Protein AF-A0A1W9Z0S4-F1 (afdb_monomer_lite)

Sequence (157 aa):
MLEETGHRANLGRRLLTVTYPTDSPFRGVKKVHYWAARSTGGEFTPGSEVDELIWLPVPDAMNKLDYAQDRKVLCRFAKHPADTQTVLVVRHGTAGSKAHFSGDDSKRPLDKRGRAQAEALVPQLLAFGATDVYAADRVRCHQTMEPLAAELNVTIH

Foldseek 3Di:
DCVQFQFDWAWDDWQDKDKAADPDPPPGIDIDTDTLIGTPDGGGDADPVHRDDDDDDLVVVLVVDPDPVVNSSSVSCVPDDSDDDDDDDDDFFAQDDPVPDPDDQLARAHDPRRLVQLLVCQVVCVSNVDQAAEADSGRRRCSSCVNNCVVNVHDYD

Radius of gyration: 20.51 Å; chains: 1; bounding box: 47×33×55 Å

pLDDT: mean 95.1, std 6.04, range [60.69, 98.75]

Organism: Mycobacterium angelicum (NCBI:txid470074)

Secondary structure (DSSP, 8-state):
-HHHHSEEEEEEEEEEEEEEE-SSTTS-EEEEEEEEEEEEEE-----SS--------HHHHHHH---HHHHHHHHHHHTS-S---------------GGG--S-GGGPPP-HHHHHHHHHHHHHHHTTT---B---SSHHHHHHHHHHHHHHT--B-

Structure (mmCIF, N/CA/C/O backbone):
data_AF-A0A1W9Z0S4-F1
#
_entry.id   AF-A0A1W9Z0S4-F1
#
loop_
_atom_site.group_PDB
_atom_site.id
_atom_site.type_symbol
_atom_site.label_atom_id
_atom_site.label_alt_id
_atom_site.label_comp_id
_atom_site.label_asym_id
_atom_site.label_entity_id
_atom_site.label_seq_id
_atom_site.pdbx_PDB_ins_code
_atom_site.Cartn_x
_atom_site.Cartn_y
_atom_site.Cartn_z
_atom_site.occupancy
_atom_site.B_iso_or_equiv
_atom_site.auth_seq_id
_atom_site.auth_comp_id
_atom_site.auth_asym_id
_atom_site.auth_atom_id
_atom_site.pdbx_PDB_model_num
ATOM 1 N N . MET A 1 1 ? -1.679 -1.866 12.089 1.00 90.19 1 MET A N 1
ATOM 2 C CA . MET A 1 1 ? -2.543 -2.905 11.463 1.00 90.19 1 MET A CA 1
ATOM 3 C C . MET A 1 1 ? -2.141 -4.298 11.917 1.00 90.19 1 MET A C 1
ATOM 5 O O . MET A 1 1 ? -2.692 -4.710 12.921 1.00 90.19 1 MET A O 1
ATOM 9 N N . LEU A 1 2 ? -1.210 -5.013 11.266 1.00 93.06 2 LEU A N 1
ATOM 10 C CA . LEU A 1 2 ? -0.923 -6.412 11.636 1.00 93.06 2 LEU A CA 1
ATOM 11 C C . LEU A 1 2 ? -0.477 -6.567 13.097 1.00 93.06 2 LEU A C 1
ATOM 13 O O . LEU A 1 2 ? -0.986 -7.436 13.786 1.00 93.06 2 LEU A O 1
ATOM 17 N N . GLU A 1 3 ? 0.421 -5.701 13.561 1.00 94.19 3 GLU A N 1
ATOM 18 C CA . GLU A 1 3 ? 0.960 -5.729 14.927 1.00 94.19 3 GLU A CA 1
ATOM 19 C C . GLU A 1 3 ? -0.117 -5.520 16.004 1.00 94.19 3 GLU A C 1
ATOM 21 O O . GLU A 1 3 ? -0.224 -6.316 16.925 1.00 94.19 3 GLU A O 1
ATOM 26 N N . GLU A 1 4 ? -0.962 -4.499 15.849 1.00 93.50 4 GLU A N 1
ATOM 27 C CA . GLU A 1 4 ? -1.975 -4.123 16.851 1.00 93.50 4 GLU A CA 1
ATOM 28 C C . GLU A 1 4 ? -3.284 -4.917 16.749 1.00 93.50 4 GLU A C 1
ATOM 30 O O . GLU A 1 4 ? -4.012 -5.037 17.724 1.00 93.50 4 GLU A O 1
ATOM 35 N N . THR A 1 5 ? -3.638 -5.407 15.556 1.00 95.75 5 THR A N 1
ATOM 36 C CA . THR A 1 5 ? -4.953 -6.033 15.307 1.00 95.75 5 THR A CA 1
ATOM 37 C C . THR A 1 5 ? -4.860 -7.522 15.004 1.00 95.75 5 THR A C 1
ATOM 39 O O . THR A 1 5 ? -5.884 -8.193 14.968 1.00 95.75 5 THR A O 1
ATOM 42 N N . GLY A 1 6 ? -3.667 -8.037 14.695 1.00 96.19 6 GLY A N 1
ATOM 43 C CA . GLY A 1 6 ? -3.475 -9.394 14.178 1.00 96.19 6 GLY A CA 1
ATOM 44 C C . GLY A 1 6 ? -3.996 -9.620 12.752 1.00 96.19 6 GLY A C 1
ATOM 45 O O . GLY A 1 6 ? -3.795 -10.692 12.180 1.00 96.19 6 GLY A O 1
ATOM 46 N N . HIS A 1 7 ? -4.621 -8.613 12.129 1.00 97.31 7 HIS A N 1
ATOM 47 C CA . HIS A 1 7 ? -5.174 -8.712 10.782 1.00 97.31 7 HIS A CA 1
ATOM 48 C C . HIS A 1 7 ? -4.197 -8.238 9.702 1.00 97.31 7 HIS A C 1
ATOM 50 O O . HIS A 1 7 ? -3.623 -7.144 9.763 1.00 97.31 7 HIS A O 1
ATOM 56 N N . ARG A 1 8 ? -4.084 -9.040 8.639 1.00 96.94 8 ARG A N 1
ATOM 57 C CA . ARG A 1 8 ? -3.552 -8.591 7.347 1.00 96.94 8 ARG A CA 1
ATOM 58 C C . ARG A 1 8 ? -4.614 -7.750 6.650 1.00 96.94 8 ARG A C 1
ATOM 60 O O . ARG A 1 8 ? -5.810 -7.974 6.837 1.00 96.94 8 ARG A O 1
ATOM 67 N N . ALA A 1 9 ? -4.184 -6.777 5.856 1.00 97.00 9 ALA A N 1
ATOM 68 C CA . ALA A 1 9 ? -5.116 -5.921 5.147 1.00 97.00 9 ALA A CA 1
ATOM 69 C C . ALA A 1 9 ? -4.543 -5.391 3.836 1.00 97.00 9 ALA A C 1
ATOM 71 O O . ALA A 1 9 ? -3.355 -5.085 3.758 1.00 97.00 9 ALA A O 1
ATOM 72 N N . ASN A 1 10 ? -5.433 -5.193 2.864 1.00 97.31 10 ASN A N 1
ATOM 73 C CA . ASN A 1 10 ? -5.144 -4.438 1.651 1.00 97.31 10 ASN A CA 1
ATOM 74 C C . ASN A 1 10 ? -5.598 -2.992 1.845 1.00 97.31 10 ASN A C 1
ATOM 76 O O . ASN A 1 10 ? -6.749 -2.723 2.210 1.00 97.31 10 ASN A O 1
ATOM 80 N N . LEU A 1 11 ? -4.691 -2.052 1.604 1.00 97.88 11 LEU A N 1
ATOM 81 C CA . LEU A 1 11 ? -4.986 -0.629 1.616 1.00 97.88 11 LEU A CA 1
ATOM 82 C C . LEU A 1 11 ? -5.815 -0.249 0.387 1.00 97.88 11 LEU A C 1
ATOM 84 O O . LEU A 1 11 ? -5.592 -0.728 -0.720 1.00 97.88 11 LEU A O 1
ATOM 88 N N . GLY A 1 12 ? -6.753 0.667 0.592 1.00 96.94 12 GLY A N 1
ATOM 89 C CA . GLY A 1 12 ? -7.537 1.293 -0.462 1.00 96.94 12 GLY A CA 1
ATOM 90 C C . GLY A 1 12 ? -7.320 2.801 -0.474 1.00 96.94 12 GLY A C 1
ATOM 91 O O . GLY A 1 12 ? -6.204 3.317 -0.554 1.00 96.94 12 GLY A O 1
ATOM 92 N N . ARG A 1 13 ? -8.419 3.548 -0.382 1.00 97.38 13 ARG A N 1
ATOM 93 C CA . ARG A 1 13 ? -8.410 5.013 -0.455 1.00 97.38 13 ARG A CA 1
ATOM 94 C C . ARG A 1 13 ? -7.628 5.649 0.697 1.00 97.38 13 ARG A C 1
ATOM 96 O O . ARG A 1 13 ? -7.869 5.354 1.868 1.00 97.38 13 ARG A O 1
ATOM 103 N N . ARG A 1 14 ? -6.789 6.639 0.378 1.00 97.12 14 ARG A N 1
ATOM 104 C CA . ARG A 1 14 ? -6.241 7.562 1.384 1.00 97.12 14 ARG A CA 1
ATOM 105 C C . ARG A 1 14 ? -7.365 8.429 1.959 1.00 97.12 14 ARG A C 1
ATOM 107 O O . ARG A 1 14 ? -8.136 9.022 1.203 1.00 97.12 14 ARG A O 1
ATOM 114 N N . LEU A 1 15 ? -7.438 8.537 3.283 1.00 96.88 15 LEU A N 1
ATOM 115 C CA . LEU A 1 15 ? -8.487 9.277 3.984 1.00 96.88 15 LEU A CA 1
ATOM 116 C C . LEU A 1 15 ? -8.068 10.724 4.238 1.00 96.88 15 LEU A C 1
ATOM 118 O O . LEU A 1 15 ? -8.557 11.641 3.571 1.00 96.88 15 LEU A O 1
ATOM 122 N N . LEU A 1 16 ? -7.160 10.934 5.190 1.00 96.19 16 LEU A N 1
ATOM 123 C CA . LEU A 1 16 ? -6.635 12.249 5.542 1.00 96.19 16 LEU A CA 1
ATOM 124 C C . LEU A 1 16 ? -5.280 12.138 6.247 1.00 96.19 16 LEU A C 1
ATOM 126 O O . LEU A 1 16 ? -4.821 11.049 6.588 1.00 96.19 16 LEU A O 1
ATOM 130 N N . THR A 1 17 ? -4.631 13.288 6.420 1.00 96.94 17 THR A N 1
ATOM 131 C CA . THR A 1 17 ? -3.424 13.415 7.239 1.00 96.94 17 THR A CA 1
ATOM 132 C C . THR A 1 17 ? -3.776 14.168 8.508 1.00 96.94 17 THR A C 1
ATOM 134 O O . THR A 1 17 ? -4.410 15.220 8.438 1.00 96.94 17 THR A O 1
ATOM 137 N N . VAL A 1 18 ? -3.354 13.629 9.639 1.00 94.12 18 VAL A N 1
ATOM 138 C CA . VAL A 1 18 ? -3.497 14.212 10.963 1.00 94.12 18 VAL A CA 1
ATOM 139 C C . VAL A 1 18 ? -2.127 14.674 11.451 1.00 94.12 18 VAL A C 1
ATOM 141 O O . VAL A 1 18 ? -1.136 13.981 11.239 1.00 94.12 18 VAL A O 1
ATOM 144 N N . THR A 1 19 ? -2.067 15.826 12.112 1.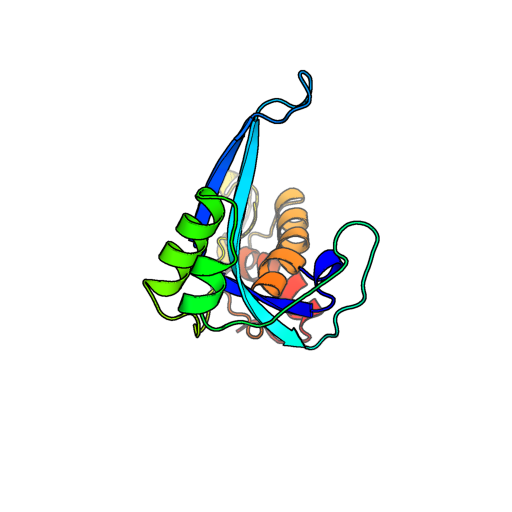00 92.00 19 THR A N 1
ATOM 145 C CA . THR A 1 19 ? -0.821 16.394 12.628 1.00 92.00 19 THR A CA 1
ATOM 146 C C . THR A 1 19 ? -1.053 16.934 14.039 1.00 92.00 19 THR A C 1
ATOM 148 O O . THR A 1 19 ? -1.986 17.714 14.232 1.00 92.00 19 THR A O 1
ATOM 151 N N . TYR A 1 20 ? -0.230 16.540 15.013 1.00 87.31 20 TYR A N 1
ATOM 152 C CA . TYR A 1 20 ? -0.339 16.991 16.408 1.00 87.31 20 TYR A CA 1
ATOM 153 C C . TYR A 1 20 ? 1.028 17.017 17.115 1.00 87.31 20 TYR A C 1
ATOM 155 O O . TYR A 1 20 ? 1.924 16.260 16.735 1.00 87.31 20 TYR A O 1
ATOM 163 N N . PRO A 1 21 ? 1.232 17.905 18.106 1.00 85.81 21 PRO A N 1
ATOM 164 C CA . PRO A 1 21 ? 2.465 17.935 18.891 1.00 85.81 21 PRO A CA 1
ATOM 165 C C . PRO A 1 21 ? 2.616 16.651 19.713 1.00 85.81 21 PRO A C 1
ATOM 167 O O . PRO A 1 21 ? 1.627 16.095 20.180 1.00 85.81 21 PRO A O 1
ATOM 170 N N . THR A 1 22 ? 3.847 16.175 19.884 1.00 83.56 22 THR A N 1
ATOM 171 C CA . THR A 1 22 ? 4.127 15.055 20.792 1.00 83.56 22 THR A CA 1
ATOM 172 C C . THR A 1 22 ? 4.442 15.556 22.194 1.00 83.56 22 THR A C 1
ATOM 174 O O . THR A 1 22 ? 5.105 16.580 22.332 1.00 83.56 22 THR A O 1
ATOM 177 N N . ASP A 1 23 ? 4.096 14.773 23.215 1.00 75.12 23 ASP A N 1
ATOM 178 C CA . ASP A 1 23 ? 4.370 15.103 24.625 1.00 75.12 23 ASP A CA 1
ATOM 179 C C . ASP A 1 23 ? 5.868 15.125 24.977 1.00 75.12 23 ASP A C 1
ATOM 181 O O . ASP A 1 23 ? 6.268 15.607 26.034 1.00 75.12 23 ASP A O 1
ATOM 185 N N . SER A 1 24 ? 6.727 14.625 24.084 1.00 72.38 24 SER A N 1
ATOM 186 C CA . SER A 1 24 ? 8.174 14.732 24.236 1.00 72.38 24 SER A CA 1
ATOM 187 C C . SER A 1 24 ? 8.684 16.042 23.616 1.00 72.38 24 SER A C 1
ATOM 189 O O . SER A 1 24 ? 8.576 16.214 22.396 1.00 72.38 24 SER A O 1
ATOM 191 N N . PRO A 1 25 ? 9.331 16.928 24.400 1.00 60.69 25 PRO A N 1
ATOM 192 C CA . PRO A 1 25 ? 9.862 18.205 23.910 1.00 60.69 25 PRO A CA 1
ATOM 193 C C . PRO A 1 25 ? 10.958 18.053 22.839 1.00 60.69 25 PRO A C 1
ATOM 195 O O . PRO A 1 25 ? 11.269 19.013 22.141 1.00 60.69 25 PRO A O 1
ATOM 198 N N . PHE A 1 26 ? 11.510 16.847 22.659 1.00 64.12 26 PHE A N 1
ATOM 199 C CA . PHE A 1 26 ? 12.530 16.539 21.651 1.00 64.12 26 PHE A CA 1
ATOM 200 C C . PHE A 1 26 ? 11.970 15.919 20.358 1.00 64.12 26 PHE A C 1
ATOM 202 O O . PHE A 1 26 ? 12.706 15.799 19.381 1.00 64.12 26 PHE A O 1
ATOM 209 N N . ARG A 1 27 ? 10.695 15.495 20.329 1.00 64.38 27 ARG A N 1
ATOM 210 C CA . ARG A 1 27 ? 10.112 14.733 19.200 1.00 64.38 27 ARG A CA 1
ATOM 211 C C . ARG A 1 27 ? 9.241 15.552 18.245 1.00 64.38 27 ARG A C 1
ATOM 213 O O . ARG A 1 27 ? 8.801 15.019 17.228 1.00 64.38 27 ARG A O 1
ATOM 220 N N . GLY A 1 28 ? 9.074 16.850 18.492 1.00 82.12 28 GLY A N 1
ATOM 221 C CA . GLY A 1 28 ? 8.423 17.760 17.552 1.00 82.12 28 GLY A CA 1
ATOM 222 C C . GLY A 1 28 ? 6.958 17.402 17.283 1.00 82.12 28 GLY A C 1
ATOM 223 O O . GLY A 1 28 ? 6.177 17.156 18.199 1.00 82.12 28 GLY A O 1
ATOM 224 N N . VAL A 1 29 ? 6.557 17.438 16.014 1.00 88.44 29 VAL A N 1
ATOM 225 C CA . VAL A 1 29 ? 5.165 17.252 15.590 1.00 88.44 29 VAL A CA 1
ATOM 226 C C . VAL A 1 29 ? 5.006 15.885 14.922 1.00 88.44 29 VAL A C 1
ATOM 228 O O . VAL A 1 29 ? 5.688 15.590 13.940 1.00 88.44 29 VAL A O 1
ATOM 231 N N . LYS A 1 30 ? 4.069 15.064 15.409 1.00 89.81 30 LYS A N 1
ATOM 232 C CA . LYS A 1 30 ? 3.709 13.783 14.792 1.00 89.81 30 LYS A CA 1
ATOM 233 C C . LYS A 1 30 ? 2.747 14.018 13.634 1.00 89.81 30 LYS A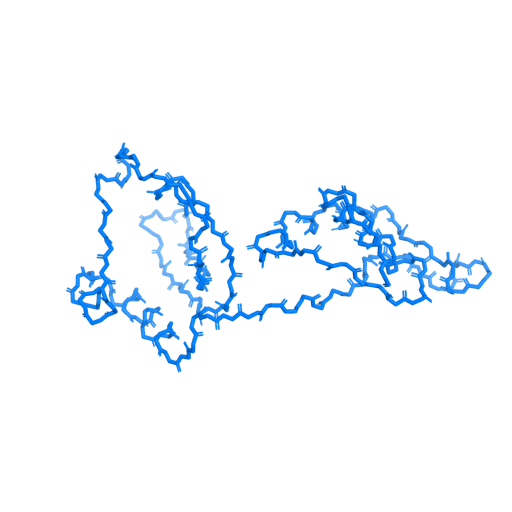 C 1
ATOM 235 O O . LYS A 1 30 ? 1.749 14.723 13.771 1.00 89.81 30 LYS A O 1
ATOM 240 N N . LYS A 1 31 ? 3.046 13.396 12.492 1.00 93.88 31 LYS A N 1
ATOM 241 C CA . LYS A 1 31 ? 2.226 13.416 11.277 1.00 93.88 31 LYS A CA 1
ATOM 242 C C . LYS A 1 31 ? 1.790 11.993 10.942 1.00 93.88 31 LYS A C 1
ATOM 244 O O . LYS A 1 31 ? 2.633 11.131 10.719 1.00 93.88 31 LYS A O 1
ATOM 249 N N . VAL A 1 32 ? 0.484 11.759 10.899 1.00 96.06 32 VAL A N 1
ATOM 250 C CA . VAL A 1 32 ? -0.132 10.446 10.679 1.00 96.06 32 VAL A CA 1
ATOM 251 C C . VAL A 1 32 ? -0.943 10.477 9.394 1.00 96.06 32 VAL A C 1
ATOM 253 O O . VAL A 1 32 ? -1.761 11.370 9.181 1.00 96.06 32 VAL A O 1
ATOM 256 N N . HIS A 1 33 ? -0.727 9.496 8.528 1.00 97.06 33 HIS A N 1
ATOM 257 C CA . HIS A 1 33 ? -1.478 9.331 7.292 1.00 97.06 33 HIS A CA 1
ATOM 258 C C . HIS A 1 33 ? -2.423 8.136 7.433 1.00 97.06 33 HIS A C 1
ATOM 260 O O . HIS A 1 33 ? -1.971 7.039 7.740 1.00 97.06 33 HIS A O 1
ATOM 266 N N . TYR A 1 34 ? -3.720 8.348 7.202 1.00 97.94 34 TYR A N 1
ATOM 267 C CA . TYR A 1 34 ? -4.731 7.294 7.307 1.00 97.94 34 TYR A CA 1
ATOM 268 C C . TYR A 1 34 ? -5.179 6.805 5.929 1.00 97.94 34 TYR A C 1
ATOM 270 O O . TYR A 1 34 ? -5.412 7.602 5.011 1.00 97.94 34 TYR A O 1
ATOM 278 N N . TRP A 1 35 ? -5.387 5.495 5.826 1.00 98.06 35 TRP A N 1
ATOM 279 C CA . TRP A 1 35 ? -5.992 4.810 4.685 1.00 98.06 35 TRP A CA 1
ATOM 280 C C . TRP A 1 35 ? -7.176 3.969 5.152 1.00 98.06 35 TRP A C 1
ATOM 282 O O . TRP A 1 35 ? -7.190 3.478 6.277 1.00 98.06 35 TRP A O 1
ATOM 292 N N . ALA A 1 36 ? -8.159 3.790 4.2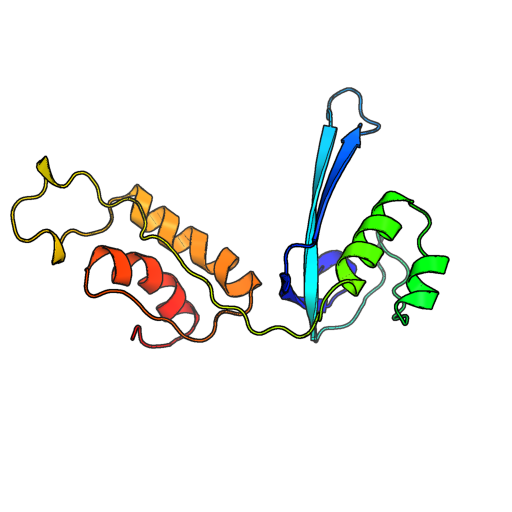72 1.00 97.81 36 ALA A N 1
ATOM 293 C CA . ALA A 1 36 ? -9.094 2.686 4.405 1.00 97.81 36 ALA A CA 1
ATOM 294 C C . ALA A 1 36 ? -8.324 1.380 4.170 1.00 97.81 36 ALA A C 1
ATOM 296 O O . ALA A 1 36 ? -7.552 1.298 3.214 1.00 97.81 36 ALA A O 1
ATOM 297 N N . ALA A 1 37 ? -8.531 0.384 5.023 1.00 97.69 37 ALA A N 1
ATOM 298 C CA . ALA A 1 37 ? -7.868 -0.908 4.929 1.00 97.69 37 ALA A CA 1
ATOM 299 C C . ALA A 1 37 ? -8.912 -2.018 5.056 1.00 97.69 37 ALA A C 1
ATOM 301 O O . ALA A 1 37 ? -9.700 -2.030 6.002 1.00 97.69 37 ALA A O 1
ATOM 302 N N . ARG A 1 38 ? -8.935 -2.936 4.091 1.00 97.00 38 ARG A N 1
ATOM 303 C CA . ARG A 1 38 ? -9.804 -4.112 4.116 1.00 97.00 38 ARG A CA 1
ATOM 304 C C . ARG A 1 38 ? -9.046 -5.271 4.736 1.00 97.00 38 ARG A C 1
ATOM 306 O O . ARG A 1 38 ? -8.029 -5.672 4.181 1.00 97.00 38 ARG A O 1
ATOM 313 N N . SER A 1 39 ? -9.568 -5.820 5.831 1.00 97.31 39 SER A N 1
ATOM 314 C CA . SER A 1 39 ? -9.038 -7.051 6.422 1.00 97.31 39 SER A CA 1
ATOM 315 C C . SER A 1 39 ? -9.112 -8.202 5.415 1.00 97.31 39 SER A C 1
ATOM 317 O O . SER A 1 39 ? -10.139 -8.396 4.764 1.00 97.31 39 SER A O 1
ATOM 319 N N . THR A 1 40 ? -8.018 -8.949 5.283 1.00 95.75 40 THR A N 1
ATOM 320 C CA . THR A 1 40 ? -7.901 -10.141 4.427 1.00 95.75 40 THR A CA 1
ATOM 321 C C . THR A 1 40 ? -7.738 -11.421 5.250 1.00 95.75 40 THR A C 1
ATOM 323 O O . THR A 1 40 ? -7.362 -12.457 4.711 1.00 95.75 40 THR A O 1
ATOM 326 N N . GLY A 1 41 ? -7.983 -11.347 6.561 1.00 95.06 41 GLY A N 1
ATOM 327 C CA . GLY A 1 41 ? -7.806 -12.448 7.506 1.00 95.06 41 GLY A CA 1
ATOM 328 C C . GLY A 1 41 ? -6.775 -12.143 8.591 1.00 95.06 41 GLY A C 1
ATOM 329 O O . GLY A 1 41 ? -6.104 -11.109 8.567 1.00 95.06 41 GLY A O 1
ATOM 330 N N . GLY A 1 42 ? -6.684 -13.045 9.563 1.00 95.94 42 GLY A N 1
ATOM 331 C CA . GLY A 1 42 ? -5.925 -12.870 10.802 1.00 95.94 42 GLY A CA 1
ATOM 332 C C . GLY A 1 42 ? -6.834 -12.886 12.028 1.00 95.94 42 GLY A C 1
ATOM 333 O O . GLY A 1 42 ? -8.057 -12.942 11.890 1.00 95.94 42 GLY A O 1
ATOM 334 N N . GLU A 1 43 ? -6.223 -12.856 13.205 1.00 96.44 43 GLU A N 1
ATOM 335 C CA . GLU A 1 43 ? -6.906 -12.968 14.493 1.00 96.44 43 GLU A CA 1
ATOM 336 C C . GLU A 1 43 ? -6.214 -12.072 15.520 1.00 96.44 43 GLU A C 1
ATOM 338 O O . GLU A 1 43 ? -4.985 -12.039 15.596 1.00 96.44 43 GLU A O 1
ATOM 343 N N . PHE A 1 44 ? -7.007 -11.332 16.295 1.00 97.50 44 PHE A N 1
ATOM 344 C CA . PHE A 1 44 ? -6.497 -10.434 17.323 1.00 97.50 44 PHE A CA 1
ATOM 345 C C . PHE A 1 44 ? -5.947 -11.216 18.518 1.00 97.50 44 PHE A C 1
ATOM 347 O O . PHE A 1 44 ? -6.584 -12.141 19.016 1.00 97.50 44 PHE A O 1
ATOM 354 N N . THR A 1 45 ? -4.776 -10.808 19.004 1.00 96.38 45 THR A N 1
ATOM 355 C CA . THR A 1 45 ? -4.200 -11.291 20.262 1.00 96.38 45 THR A CA 1
ATOM 356 C C . THR A 1 45 ? -3.874 -10.080 21.139 1.00 96.38 45 THR A C 1
ATOM 358 O O . THR A 1 45 ? -3.118 -9.221 20.682 1.00 96.38 45 THR A O 1
ATOM 361 N N . PRO A 1 46 ? -4.409 -9.996 22.372 1.00 96.19 46 PRO A N 1
ATOM 362 C CA . PRO A 1 46 ? -4.102 -8.908 23.297 1.00 96.19 46 PRO A CA 1
ATOM 363 C C . PRO A 1 46 ? -2.600 -8.767 23.572 1.00 96.19 46 PRO A C 1
ATOM 365 O O . PRO A 1 46 ? -1.892 -9.761 23.756 1.00 96.19 46 PRO A O 1
ATOM 368 N N . GLY A 1 47 ? -2.126 -7.527 23.646 1.00 93.62 47 GLY A N 1
ATOM 369 C CA . GLY A 1 47 ? -0.741 -7.166 23.930 1.00 93.62 47 GLY A CA 1
ATOM 370 C C . GLY A 1 47 ? -0.629 -6.022 24.937 1.00 93.62 47 GLY A C 1
ATOM 371 O O . GLY A 1 47 ? -1.614 -5.558 25.501 1.00 93.62 47 GLY A O 1
ATOM 372 N N . SER A 1 48 ? 0.595 -5.547 25.171 1.00 93.19 48 SER A N 1
ATOM 373 C CA . SER A 1 48 ? 0.851 -4.459 26.128 1.00 93.19 48 SER A CA 1
ATOM 374 C C . SER A 1 48 ? 0.387 -3.080 25.650 1.00 93.19 48 SER A C 1
ATOM 376 O O . SER A 1 48 ? 0.285 -2.167 26.463 1.00 93.19 48 SER A O 1
ATOM 378 N N . GLU A 1 49 ? 0.171 -2.911 24.344 1.00 93.81 49 GLU A N 1
ATOM 379 C CA . GLU A 1 49 ? -0.293 -1.653 23.740 1.00 93.81 49 GLU A CA 1
ATOM 380 C C . GLU A 1 49 ? -1.796 -1.667 23.436 1.00 93.81 49 GLU A C 1
ATOM 382 O O . GLU A 1 49 ? -2.457 -0.644 23.595 1.00 93.81 49 GLU A O 1
ATOM 387 N N . VAL A 1 50 ? -2.337 -2.822 23.034 1.00 96.25 50 VAL A N 1
ATOM 388 C CA . VAL A 1 50 ? -3.756 -3.006 22.706 1.00 96.25 50 VAL A CA 1
ATOM 389 C C . VAL A 1 50 ? -4.262 -4.256 23.411 1.00 96.25 50 VAL A C 1
ATOM 391 O O . VAL A 1 50 ? -3.844 -5.367 23.092 1.00 96.25 50 VAL A O 1
ATOM 394 N N . ASP A 1 51 ? -5.157 -4.078 24.372 1.00 96.62 51 ASP A N 1
ATOM 395 C CA . ASP A 1 51 ? -5.743 -5.139 25.192 1.00 96.62 51 ASP A CA 1
ATOM 396 C C . ASP A 1 51 ? -7.083 -5.652 24.639 1.00 96.62 51 ASP A C 1
ATOM 398 O O . ASP A 1 51 ? -7.417 -6.824 24.816 1.00 96.62 51 ASP A O 1
ATOM 402 N N . GLU A 1 52 ? -7.821 -4.808 23.915 1.00 97.00 52 GLU A N 1
ATOM 403 C CA . GLU A 1 52 ? -9.132 -5.130 23.351 1.00 97.00 52 GLU A CA 1
ATOM 404 C C 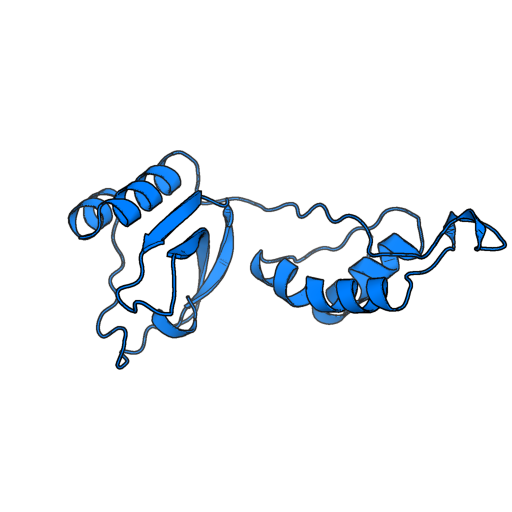. GLU A 1 52 ? -9.270 -4.678 21.886 1.00 97.00 52 GLU A C 1
ATOM 406 O O . GLU A 1 52 ? -8.845 -3.588 21.498 1.00 97.00 52 GLU A O 1
ATOM 411 N N . LEU A 1 53 ? -9.942 -5.500 21.071 1.00 97.56 53 LEU A N 1
ATOM 412 C CA . LEU A 1 53 ? -10.381 -5.147 19.722 1.00 97.56 53 LEU A CA 1
ATOM 413 C C . LEU A 1 53 ? -11.855 -5.508 19.543 1.00 97.56 53 LEU A C 1
ATOM 415 O O . LEU A 1 53 ? -12.252 -6.660 19.710 1.00 97.56 53 LEU A O 1
ATOM 419 N N . ILE A 1 54 ? -12.653 -4.525 19.124 1.00 97.25 54 ILE A N 1
ATOM 420 C CA . ILE A 1 54 ? -14.078 -4.699 18.826 1.00 97.25 54 ILE A CA 1
ATOM 421 C C . ILE A 1 54 ? -14.404 -4.261 17.399 1.00 97.25 54 ILE A C 1
ATOM 423 O O . ILE A 1 54 ? -13.918 -3.241 16.909 1.00 97.25 54 ILE A O 1
ATOM 427 N N . TRP A 1 55 ? -15.272 -5.025 16.736 1.00 97.62 55 TRP A N 1
ATOM 428 C CA . TRP A 1 55 ? -15.810 -4.694 15.418 1.00 97.62 55 TRP A CA 1
ATOM 429 C C . TRP A 1 55 ? -17.171 -4.025 15.574 1.00 97.62 55 TRP A C 1
ATOM 431 O O . TRP A 1 55 ? -18.085 -4.602 16.159 1.00 97.62 55 TRP A O 1
ATOM 441 N N . LEU A 1 56 ? -17.313 -2.813 15.038 1.00 98.12 56 LEU A N 1
ATOM 442 C CA . LEU A 1 56 ? -18.521 -2.005 15.183 1.00 98.12 56 LEU A CA 1
ATOM 443 C C . LEU A 1 56 ? -19.009 -1.461 13.833 1.00 98.12 56 LEU A C 1
ATOM 445 O O . LEU A 1 56 ? -18.191 -1.121 12.970 1.00 98.12 56 LEU A O 1
ATOM 449 N N . PRO A 1 57 ? -20.332 -1.293 13.657 1.00 97.50 57 PRO A N 1
ATOM 450 C CA . PRO A 1 57 ? -20.883 -0.420 12.630 1.00 97.50 57 PRO A CA 1
ATOM 451 C C . PRO A 1 57 ? -20.343 1.012 12.762 1.00 97.50 57 PRO A C 1
ATOM 453 O O . PRO A 1 57 ? -20.043 1.485 13.857 1.00 97.50 57 PRO A O 1
ATOM 456 N N . VAL A 1 58 ? -20.270 1.743 11.644 1.00 97.00 58 VAL A N 1
ATOM 457 C CA . VAL A 1 58 ? -19.745 3.125 11.618 1.00 97.00 58 VAL A CA 1
ATOM 458 C C . VAL A 1 58 ? -20.423 4.061 12.638 1.00 97.00 58 VAL A C 1
ATOM 460 O O . VAL A 1 58 ? -19.693 4.810 13.290 1.00 97.00 58 VAL A O 1
ATOM 463 N N . PRO A 1 59 ? -21.762 4.055 12.817 1.00 97.25 59 PRO A N 1
ATOM 464 C CA . PRO A 1 59 ? -22.407 4.900 13.825 1.00 97.25 59 PRO A CA 1
ATOM 465 C C . PRO A 1 59 ? -21.932 4.607 15.254 1.00 97.25 59 PRO A C 1
ATOM 467 O O . PRO A 1 59 ? -21.655 5.536 16.007 1.00 97.25 59 PRO A O 1
ATOM 470 N N . ASP A 1 60 ? -21.761 3.333 15.604 1.00 98.31 60 ASP A N 1
ATOM 471 C CA . ASP A 1 60 ? -21.357 2.922 16.952 1.00 98.31 60 ASP A CA 1
ATOM 472 C C . ASP A 1 60 ? -19.874 3.210 17.195 1.00 98.31 60 ASP A C 1
ATOM 474 O O . ASP A 1 60 ? -19.497 3.731 18.245 1.00 98.31 60 ASP A O 1
ATOM 478 N N . ALA A 1 61 ? -19.034 2.976 16.182 1.00 97.94 61 ALA A N 1
ATOM 479 C CA . ALA A 1 61 ? -17.628 3.361 16.216 1.00 97.94 61 ALA A CA 1
ATOM 480 C C . ALA A 1 61 ? -17.462 4.878 16.420 1.00 97.94 61 ALA A C 1
ATOM 482 O O . ALA A 1 61 ? -16.589 5.307 17.170 1.00 97.94 61 ALA A O 1
ATOM 483 N N . MET A 1 62 ? -18.330 5.705 15.823 1.00 97.31 62 MET A N 1
ATOM 484 C CA . MET A 1 62 ? -18.301 7.160 16.020 1.00 97.31 62 MET A CA 1
ATOM 485 C C . MET A 1 62 ? -18.530 7.566 17.482 1.00 97.31 62 MET A C 1
ATOM 487 O O . MET A 1 62 ? -17.938 8.546 17.935 1.00 97.31 62 MET A O 1
ATOM 491 N N . ASN A 1 63 ? -19.358 6.809 18.207 1.00 97.25 63 ASN A N 1
ATOM 492 C CA . ASN A 1 63 ? -19.653 7.036 19.622 1.00 97.25 63 ASN A CA 1
ATOM 493 C C . ASN A 1 63 ? -18.563 6.483 20.552 1.00 97.25 63 ASN A C 1
ATOM 495 O O . ASN A 1 63 ? -18.395 6.997 21.653 1.00 97.25 63 ASN A O 1
ATOM 499 N N . LYS A 1 64 ? -17.830 5.448 20.121 1.00 97.62 64 LYS A N 1
ATOM 500 C CA . LYS A 1 64 ? -16.760 4.811 20.903 1.00 97.62 64 LYS A CA 1
ATOM 501 C C . LYS A 1 64 ? -15.418 5.547 20.814 1.00 97.62 64 LYS A C 1
ATOM 503 O O . LYS A 1 64 ? -14.621 5.448 21.735 1.00 97.62 64 LYS A O 1
ATOM 508 N N . LEU A 1 65 ? -15.149 6.257 19.716 1.00 97.38 65 LEU A N 1
ATOM 509 C CA . LEU A 1 65 ? -13.891 6.989 19.526 1.00 97.38 65 LEU A CA 1
ATOM 510 C C . LEU A 1 65 ? -13.790 8.193 20.470 1.00 97.38 65 LEU A C 1
ATOM 512 O O . LEU A 1 65 ? -14.604 9.111 20.367 1.00 97.38 65 LEU A O 1
ATOM 516 N N . ASP A 1 66 ? -12.736 8.259 21.285 1.00 95.38 66 ASP A N 1
ATOM 517 C CA . ASP A 1 66 ? -12.49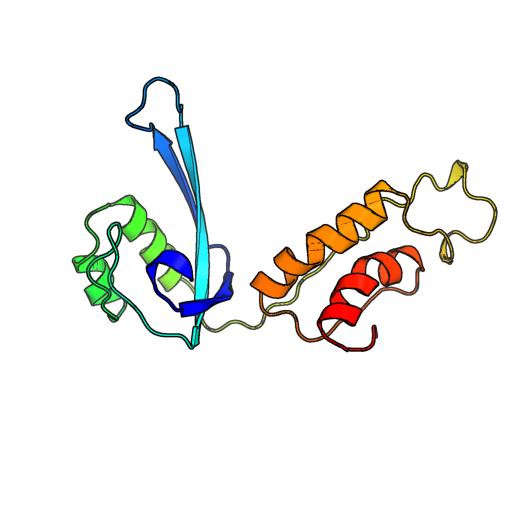9 9.363 22.228 1.00 95.38 66 ASP A CA 1
ATOM 518 C C . ASP A 1 66 ? -11.933 10.618 21.549 1.00 95.38 66 ASP A C 1
ATOM 520 O O . ASP A 1 66 ? -12.382 11.749 21.791 1.00 95.38 66 ASP A O 1
ATOM 524 N N . TYR A 1 67 ? -10.990 10.441 20.621 1.00 93.12 67 TYR A N 1
ATOM 525 C CA . TYR A 1 67 ? -10.302 11.556 19.982 1.00 93.12 67 TYR A CA 1
ATOM 526 C C . TYR A 1 67 ? -11.109 12.162 18.830 1.00 93.12 67 TYR A C 1
ATOM 528 O O . TYR A 1 67 ? -11.510 11.507 17.865 1.00 93.12 67 TYR A O 1
ATOM 536 N N . ALA A 1 68 ? -11.269 13.489 18.867 1.00 92.88 68 ALA A N 1
ATOM 537 C CA . ALA A 1 68 ? -11.971 14.236 17.823 1.00 92.88 68 ALA A CA 1
ATOM 538 C C . ALA A 1 68 ? -11.328 14.088 16.431 1.00 92.88 68 ALA A C 1
ATOM 540 O O . ALA A 1 68 ? -12.002 14.260 15.414 1.00 92.88 68 ALA A O 1
ATOM 541 N N . GLN A 1 69 ? -10.025 13.804 16.371 1.00 93.06 69 GLN A N 1
ATOM 542 C CA . GLN A 1 69 ? -9.310 13.617 15.110 1.00 93.06 69 GLN A CA 1
ATOM 543 C C . GLN A 1 69 ? -9.652 12.268 14.465 1.00 93.06 69 GLN A C 1
ATOM 545 O O . GLN A 1 69 ? -9.912 12.243 13.262 1.00 93.06 69 GLN A O 1
ATOM 550 N N . ASP A 1 70 ? -9.802 11.198 15.247 1.00 95.62 70 ASP A N 1
ATOM 551 C CA . ASP A 1 70 ? -10.233 9.892 14.735 1.00 95.62 70 ASP A CA 1
ATOM 552 C C . ASP A 1 70 ? -11.684 9.927 14.251 1.00 95.62 70 ASP A C 1
ATOM 554 O O . ASP A 1 70 ? -11.997 9.410 13.177 1.00 95.62 70 ASP A O 1
ATOM 558 N N . ARG A 1 71 ? -12.566 10.662 14.945 1.00 96.75 71 ARG A N 1
ATOM 559 C CA . ARG A 1 71 ? -13.931 10.921 14.451 1.00 96.75 71 ARG A CA 1
ATOM 560 C C . ARG A 1 71 ? -13.924 11.600 13.076 1.00 96.75 71 ARG A C 1
ATOM 562 O O . ARG A 1 71 ? -14.705 11.241 12.196 1.00 96.75 71 ARG A O 1
ATOM 569 N N . LYS A 1 72 ? -12.997 12.537 12.825 1.00 96.44 72 LYS A N 1
ATOM 570 C CA . LYS A 1 72 ? -12.823 13.148 11.489 1.00 96.44 72 LYS A CA 1
ATOM 571 C C . LYS A 1 72 ? -12.348 12.132 10.446 1.00 96.44 72 LYS A C 1
ATOM 573 O O . LYS A 1 72 ? -12.807 12.198 9.302 1.00 96.44 72 LYS A O 1
ATOM 578 N N . VAL A 1 73 ? -11.460 11.206 10.819 1.00 97.44 73 VAL A N 1
ATOM 579 C CA . VAL A 1 73 ? -11.008 10.109 9.945 1.00 97.44 73 VAL A CA 1
ATOM 580 C C . VAL A 1 73 ? -12.186 9.214 9.572 1.00 97.44 73 VAL A C 1
ATOM 582 O O . VAL A 1 73 ? -12.421 8.998 8.381 1.00 97.44 73 VAL A O 1
ATOM 585 N N . LEU A 1 74 ? -12.979 8.777 10.550 1.00 97.56 74 LEU A N 1
ATOM 586 C CA . LEU A 1 74 ? -14.137 7.916 10.322 1.00 97.56 74 LEU A CA 1
ATOM 587 C C . LEU A 1 74 ? -15.229 8.618 9.495 1.00 97.56 74 LEU A C 1
ATOM 589 O O . LEU A 1 74 ? -15.773 8.038 8.555 1.00 97.56 74 LEU A O 1
ATOM 593 N N . CYS A 1 75 ? -15.471 9.911 9.732 1.00 97.12 75 CYS A N 1
ATOM 594 C CA . CYS A 1 75 ? -16.328 10.728 8.869 1.00 97.12 75 CYS A CA 1
ATOM 595 C C . CYS A 1 75 ? -15.819 10.761 7.420 1.00 97.12 75 CYS A C 1
ATOM 597 O O . CYS A 1 75 ? -16.606 10.719 6.476 1.00 97.12 75 CYS A O 1
ATOM 599 N N . ARG A 1 76 ? -14.501 10.853 7.203 1.00 97.31 76 ARG A N 1
ATOM 600 C CA . ARG A 1 76 ? -13.913 10.852 5.854 1.00 97.31 76 ARG A CA 1
ATOM 601 C C . ARG A 1 76 ? -13.996 9.479 5.187 1.00 97.31 76 ARG A C 1
ATOM 603 O O . ARG A 1 76 ? -14.174 9.430 3.967 1.00 97.31 76 ARG A O 1
ATOM 610 N N . PHE A 1 77 ? -13.885 8.407 5.967 1.00 97.94 77 PHE A N 1
ATOM 611 C CA . PHE A 1 77 ? -14.112 7.035 5.523 1.00 97.94 77 PHE A CA 1
ATOM 612 C C . PHE A 1 77 ? -15.541 6.866 4.997 1.00 97.94 77 PHE A C 1
ATOM 614 O O . PHE A 1 77 ? -15.706 6.520 3.830 1.00 97.94 77 PHE A O 1
ATOM 621 N N . ALA A 1 78 ? -16.545 7.248 5.793 1.00 96.81 78 ALA A N 1
ATOM 622 C CA . ALA A 1 78 ? -17.966 7.065 5.484 1.00 96.81 78 ALA A CA 1
ATOM 623 C C . ALA A 1 78 ? -18.484 7.869 4.272 1.00 96.81 78 ALA A C 1
ATOM 625 O O . ALA A 1 78 ? -19.526 7.542 3.715 1.00 96.81 78 ALA A O 1
ATOM 626 N N . LYS A 1 79 ? -17.772 8.919 3.837 1.00 96.56 79 LYS A N 1
ATOM 627 C CA . LYS A 1 79 ? -18.198 9.788 2.720 1.00 96.56 79 LYS A CA 1
ATOM 628 C C . LYS A 1 79 ? -18.226 9.111 1.348 1.00 96.56 79 LYS A C 1
ATOM 630 O O . LYS A 1 79 ? -18.843 9.648 0.434 1.00 96.56 79 LYS A O 1
ATOM 635 N N . HIS A 1 80 ? -17.513 8.005 1.170 1.00 95.56 80 HIS A N 1
ATOM 636 C CA . HIS A 1 80 ? -17.453 7.292 -0.104 1.00 95.56 80 HIS A CA 1
ATOM 637 C C . HIS A 1 80 ? -17.303 5.787 0.153 1.00 95.56 80 HIS A C 1
ATOM 639 O O . HIS A 1 80 ? -16.817 5.423 1.226 1.00 95.56 80 HIS A O 1
ATOM 645 N N . PRO A 1 81 ? -17.629 4.922 -0.824 1.00 94.06 81 PRO A N 1
ATOM 646 C CA . PRO A 1 81 ? -17.481 3.479 -0.678 1.00 94.06 81 PRO A CA 1
ATOM 647 C C . PRO A 1 81 ? -16.087 3.065 -0.188 1.00 94.06 81 PRO A C 1
ATOM 649 O O . PRO A 1 81 ? -15.060 3.627 -0.597 1.00 94.06 81 PRO A O 1
ATOM 652 N N . ALA A 1 82 ? -16.075 2.098 0.726 1.00 90.44 82 ALA A N 1
ATOM 653 C CA . ALA A 1 82 ? -14.863 1.450 1.219 1.00 90.44 82 ALA A CA 1
ATOM 654 C C . ALA A 1 82 ? -14.477 0.234 0.365 1.00 90.44 82 ALA A C 1
ATOM 656 O O . ALA A 1 82 ? -13.305 -0.126 0.314 1.00 90.44 82 ALA A O 1
ATOM 657 N N . ASP A 1 83 ? -15.456 -0.371 -0.314 1.00 95.06 83 ASP A N 1
ATOM 658 C CA . ASP A 1 83 ? -15.227 -1.441 -1.275 1.00 95.06 83 ASP A CA 1
ATOM 659 C C . ASP A 1 83 ? -14.780 -0.861 -2.614 1.00 95.06 83 ASP A C 1
ATOM 661 O O . ASP A 1 83 ? -15.584 -0.316 -3.370 1.00 95.06 83 ASP A O 1
ATOM 665 N N . THR A 1 84 ? -13.478 -0.915 -2.872 1.00 96.25 84 THR A N 1
ATOM 666 C CA . THR A 1 84 ? -12.876 -0.366 -4.085 1.00 96.25 84 THR A CA 1
ATOM 667 C C . THR A 1 84 ? -11.943 -1.373 -4.725 1.00 96.25 84 THR A C 1
ATOM 669 O O . THR A 1 84 ? -11.220 -2.079 -4.027 1.00 96.25 84 THR A O 1
ATOM 672 N N . GLN A 1 85 ? -11.906 -1.351 -6.054 1.00 95.75 85 GLN A N 1
ATOM 673 C CA . GLN A 1 85 ? -10.807 -1.900 -6.841 1.00 95.75 85 GLN A CA 1
ATOM 674 C C . GLN A 1 85 ? -9.737 -0.816 -7.021 1.00 95.75 85 GLN A C 1
ATOM 676 O O . GLN A 1 85 ? -10.072 0.368 -7.142 1.00 95.75 85 GLN A O 1
ATOM 681 N N . THR A 1 86 ? -8.463 -1.204 -7.031 1.00 97.12 86 THR A N 1
ATOM 682 C CA . THR A 1 86 ? -7.338 -0.261 -7.066 1.00 97.12 86 THR A CA 1
ATOM 683 C C . THR A 1 86 ? -6.548 -0.420 -8.356 1.00 97.12 86 THR A C 1
ATOM 685 O O . THR A 1 86 ? -6.094 -1.510 -8.680 1.00 97.12 86 THR A O 1
ATOM 688 N N . VAL A 1 87 ? -6.324 0.690 -9.060 1.00 98.06 87 VAL A N 1
ATOM 689 C CA . VAL A 1 87 ? -5.364 0.767 -10.169 1.00 98.06 87 VAL A CA 1
ATOM 690 C C . VAL A 1 87 ? -4.163 1.585 -9.704 1.00 98.06 87 VAL A C 1
ATOM 692 O O . VAL A 1 87 ? -4.311 2.741 -9.301 1.00 98.06 87 VAL A O 1
ATOM 695 N N . LEU A 1 88 ? -2.973 0.987 -9.755 1.00 98.12 88 LEU A N 1
ATOM 696 C CA . LEU A 1 88 ? -1.719 1.613 -9.334 1.00 98.12 88 LEU A CA 1
ATOM 697 C C . LEU A 1 88 ? -0.938 2.074 -10.565 1.00 98.12 88 LEU A C 1
ATOM 699 O O . LEU A 1 88 ? -0.309 1.279 -11.256 1.00 98.12 88 LEU A O 1
ATOM 703 N N . VAL A 1 89 ? -0.971 3.377 -10.843 1.00 98.25 89 VAL A N 1
ATOM 704 C CA . VAL A 1 89 ? -0.212 3.960 -11.957 1.00 98.25 89 VAL A CA 1
ATOM 705 C C . VAL A 1 89 ? 1.179 4.353 -11.470 1.00 98.25 89 VAL A C 1
ATOM 707 O O . VAL A 1 89 ? 1.333 5.286 -10.680 1.00 98.25 89 VAL A O 1
ATOM 710 N N . VAL A 1 90 ? 2.196 3.648 -11.960 1.00 98.25 90 VAL A N 1
ATOM 711 C CA . VAL A 1 90 ? 3.593 3.830 -11.552 1.00 98.25 90 VAL A CA 1
ATOM 712 C C . VAL A 1 90 ? 4.392 4.448 -12.694 1.00 98.25 90 VAL A C 1
ATOM 714 O O . VAL A 1 90 ? 4.404 3.956 -13.820 1.00 98.25 90 VAL A O 1
ATOM 717 N N . ARG A 1 91 ? 5.104 5.540 -12.404 1.00 98.44 91 ARG A N 1
ATOM 718 C CA . ARG A 1 91 ? 6.132 6.056 -13.313 1.00 98.44 91 ARG A CA 1
ATOM 719 C C . ARG A 1 91 ? 7.405 5.237 -13.124 1.00 98.44 91 ARG A C 1
ATOM 721 O O . ARG A 1 91 ? 7.812 5.023 -11.986 1.00 98.44 91 ARG A O 1
ATOM 728 N N . HIS A 1 92 ? 8.051 4.851 -14.225 1.00 98.00 92 HIS A N 1
ATOM 729 C CA . HIS A 1 92 ? 9.307 4.102 -14.179 1.00 98.00 92 HIS A CA 1
ATOM 730 C C . HIS A 1 92 ? 10.366 4.770 -13.279 1.00 98.00 92 HIS A C 1
ATOM 732 O O . HIS A 1 92 ? 10.416 6.003 -13.165 1.00 98.00 92 HIS A O 1
ATOM 738 N N . GLY A 1 93 ? 11.247 3.957 -12.694 1.00 97.62 93 GLY A N 1
ATOM 739 C CA . GLY A 1 93 ? 12.379 4.423 -11.893 1.00 97.62 93 GLY A CA 1
ATOM 740 C C . GLY A 1 93 ? 13.381 5.265 -12.692 1.00 97.62 93 GLY A C 1
ATOM 741 O O . GLY A 1 93 ? 13.265 5.451 -13.910 1.00 97.62 93 GLY A O 1
ATOM 742 N N . THR A 1 94 ? 14.394 5.802 -12.015 1.00 97.94 94 THR A N 1
ATOM 743 C CA . THR A 1 94 ? 15.448 6.570 -12.691 1.00 97.94 94 THR A CA 1
ATOM 744 C C . THR A 1 94 ? 16.224 5.696 -13.686 1.00 97.94 94 THR A C 1
ATOM 746 O O . THR A 1 94 ? 16.559 4.547 -13.415 1.00 97.94 94 THR A O 1
ATOM 749 N N . ALA A 1 95 ? 16.481 6.232 -14.879 1.00 96.88 95 ALA A N 1
ATOM 750 C CA . ALA A 1 95 ? 17.041 5.488 -16.013 1.00 96.88 95 ALA A CA 1
ATOM 751 C C . ALA A 1 95 ? 18.222 6.229 -16.663 1.00 96.88 95 ALA A C 1
ATOM 753 O O . ALA A 1 95 ? 18.419 6.178 -17.879 1.00 96.88 95 ALA A O 1
ATOM 754 N N . GLY A 1 96 ? 18.957 7.016 -15.874 1.00 93.00 96 GLY A N 1
ATOM 755 C CA . GLY A 1 96 ? 19.973 7.935 -16.379 1.00 93.00 96 GLY A CA 1
ATOM 756 C C . GLY A 1 96 ? 19.413 9.001 -17.333 1.00 93.00 96 GLY A C 1
ATOM 757 O O . GLY A 1 96 ? 18.210 9.278 -17.372 1.00 93.00 96 GLY A O 1
ATOM 758 N N . SER A 1 97 ? 20.309 9.608 -18.115 1.00 90.62 97 SER A N 1
ATOM 759 C CA . SER A 1 97 ? 19.976 10.644 -19.098 1.00 90.62 97 SER A CA 1
ATOM 760 C C . SER A 1 97 ? 19.921 10.077 -20.511 1.00 90.62 97 SER A C 1
ATOM 762 O O . SER A 1 97 ? 20.795 9.313 -20.915 1.00 90.62 97 SER A O 1
ATOM 764 N N . LYS A 1 98 ? 18.939 10.534 -21.293 1.00 87.69 98 LYS A N 1
ATOM 765 C CA . LYS A 1 98 ? 18.825 10.214 -22.721 1.00 87.69 98 LYS A CA 1
ATOM 766 C C . LYS A 1 98 ? 20.057 10.665 -23.516 1.00 87.69 98 LYS A C 1
ATOM 768 O O . LYS A 1 98 ? 20.472 9.962 -24.423 1.00 87.69 98 LYS A O 1
ATOM 773 N N . ALA A 1 99 ? 20.660 11.801 -23.158 1.00 88.12 99 ALA A N 1
ATOM 774 C CA . ALA A 1 99 ? 21.806 12.360 -23.883 1.00 88.12 99 ALA A CA 1
ATOM 775 C C . ALA A 1 99 ? 23.081 11.504 -23.776 1.00 88.12 99 ALA A C 1
ATOM 777 O O . ALA A 1 99 ? 23.941 11.575 -24.645 1.00 88.12 99 ALA A O 1
ATOM 778 N N . HIS A 1 100 ? 23.200 10.699 -22.716 1.00 87.06 100 HIS A N 1
ATOM 779 C CA . HIS A 1 100 ? 24.367 9.847 -22.464 1.00 87.06 100 HIS A CA 1
ATOM 780 C C . HIS A 1 100 ? 24.121 8.377 -22.814 1.00 87.06 100 HIS A C 1
ATOM 782 O O . HIS A 1 100 ? 24.988 7.540 -22.581 1.00 87.06 100 HIS A O 1
ATOM 788 N N . PHE A 1 101 ? 22.945 8.053 -23.351 1.00 89.25 101 PHE A N 1
ATOM 789 C CA . PHE A 1 101 ? 22.619 6.708 -23.790 1.00 89.25 101 PHE A CA 1
ATOM 790 C C . PHE A 1 101 ? 22.786 6.613 -25.303 1.00 89.25 101 PHE A C 1
ATOM 792 O O . PHE A 1 101 ? 22.103 7.305 -26.057 1.00 89.25 101 PHE A O 1
ATOM 799 N N . SER A 1 102 ? 23.701 5.759 -25.746 1.00 85.38 102 SER A N 1
ATOM 800 C CA . SER A 1 102 ? 23.854 5.431 -27.157 1.00 85.38 102 SER A CA 1
ATOM 801 C C . SER A 1 102 ? 22.838 4.359 -27.561 1.00 85.38 102 SER A C 1
ATOM 803 O O . SER A 1 102 ? 22.697 3.332 -26.900 1.00 85.38 102 SER A O 1
ATOM 805 N N . GLY A 1 103 ? 22.137 4.593 -28.671 1.00 90.31 103 GLY A N 1
ATOM 806 C CA . GLY A 1 103 ? 21.165 3.656 -29.236 1.00 90.31 103 GLY A CA 1
ATOM 807 C C . GLY A 1 103 ? 19.709 4.076 -29.039 1.00 90.31 103 GLY A C 1
ATOM 808 O O . GLY A 1 103 ? 19.395 5.238 -28.788 1.00 90.31 103 GLY A O 1
ATOM 809 N N . ASP A 1 104 ? 18.806 3.114 -29.211 1.00 93.12 104 ASP A N 1
ATOM 810 C CA . ASP A 1 104 ? 17.363 3.339 -29.143 1.00 93.12 104 ASP A CA 1
ATOM 811 C C . ASP A 1 104 ? 16.899 3.589 -27.697 1.00 93.12 104 ASP A C 1
ATOM 813 O O . ASP A 1 104 ? 16.994 2.703 -26.846 1.00 93.12 104 ASP A O 1
ATOM 817 N N . ASP A 1 105 ? 16.341 4.775 -27.419 1.00 93.31 105 ASP A N 1
ATOM 818 C CA . ASP A 1 105 ? 15.816 5.140 -26.093 1.00 93.31 105 ASP A CA 1
ATOM 819 C C . ASP A 1 105 ? 14.739 4.167 -25.586 1.00 93.31 105 ASP A C 1
ATOM 821 O O . ASP A 1 105 ? 14.531 4.080 -24.373 1.00 93.31 105 ASP A O 1
ATOM 825 N N . SER A 1 106 ? 14.076 3.406 -26.467 1.00 94.31 106 SER A N 1
ATOM 826 C CA . SER A 1 106 ? 13.145 2.348 -26.055 1.00 94.31 106 SER A CA 1
ATOM 827 C C . SER A 1 106 ? 13.823 1.264 -25.205 1.00 94.31 106 SER A C 1
ATOM 829 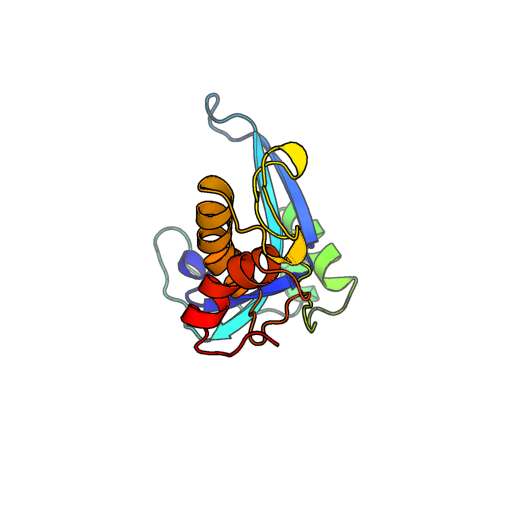O O . SER A 1 106 ? 13.210 0.732 -24.276 1.00 94.31 106 SER A O 1
ATOM 831 N N . LYS A 1 107 ? 15.118 1.023 -25.451 1.00 95.94 107 LYS A N 1
ATOM 832 C CA . LYS A 1 107 ? 15.949 0.002 -24.802 1.00 95.94 107 LYS A CA 1
ATOM 833 C C . LYS A 1 107 ? 16.745 0.521 -23.607 1.00 95.94 107 LYS A C 1
ATOM 835 O O . LYS A 1 107 ? 17.476 -0.246 -22.984 1.00 95.94 107 LYS A O 1
ATOM 840 N N . ARG A 1 108 ? 16.628 1.811 -23.271 1.00 97.00 108 ARG A N 1
ATOM 841 C CA . ARG A 1 108 ? 17.379 2.405 -22.159 1.00 97.00 108 ARG A CA 1
ATOM 842 C C . ARG A 1 108 ? 16.953 1.786 -20.818 1.00 97.00 108 ARG A C 1
ATOM 844 O O . ARG A 1 108 ? 15.766 1.890 -20.483 1.00 97.00 108 ARG A O 1
ATOM 851 N N . PRO A 1 109 ? 17.889 1.191 -20.053 1.00 97.38 109 PRO A N 1
ATOM 852 C CA . PRO A 1 109 ? 17.576 0.502 -18.808 1.00 97.38 109 PRO A CA 1
ATOM 853 C C . PRO A 1 109 ? 17.507 1.457 -17.611 1.00 97.38 109 PRO A C 1
ATOM 855 O O . PRO A 1 109 ? 17.928 2.615 -17.679 1.00 97.38 109 PRO A O 1
ATOM 858 N N . LEU A 1 110 ? 17.017 0.942 -16.485 1.00 98.19 110 LEU A N 1
ATOM 859 C CA . LEU A 1 110 ? 17.132 1.590 -15.186 1.00 98.19 110 LEU A CA 1
ATOM 860 C C . LEU A 1 110 ? 18.598 1.753 -14.777 1.00 98.19 110 LEU A C 1
ATOM 862 O O . LEU A 1 110 ? 19.434 0.859 -14.951 1.00 98.19 110 LEU A O 1
ATOM 866 N N . ASP A 1 111 ? 18.898 2.891 -14.158 1.00 97.62 111 ASP A N 1
ATOM 867 C CA . ASP A 1 111 ? 20.182 3.103 -13.502 1.00 97.62 111 ASP A CA 1
ATOM 868 C C . ASP A 1 111 ? 20.219 2.400 -12.130 1.00 97.62 111 ASP A C 1
ATOM 870 O O . ASP A 1 111 ? 19.262 1.749 -11.703 1.00 97.62 111 ASP A O 1
ATOM 874 N N . LYS A 1 112 ? 21.351 2.501 -11.420 1.00 98.00 112 LYS A N 1
ATOM 875 C CA . LYS A 1 112 ? 21.521 1.862 -10.103 1.00 98.00 112 LYS A CA 1
ATOM 876 C C . LYS A 1 112 ? 20.442 2.296 -9.103 1.00 98.00 112 LYS A C 1
ATOM 878 O O . LYS A 1 112 ? 19.972 1.471 -8.326 1.00 98.00 112 LYS A O 1
ATOM 883 N N . ARG A 1 113 ? 20.052 3.573 -9.125 1.00 98.31 113 ARG A N 1
ATOM 884 C CA . ARG A 1 113 ? 19.007 4.103 -8.246 1.00 98.31 113 ARG A CA 1
ATOM 885 C C . ARG A 1 113 ? 17.630 3.619 -8.694 1.00 98.31 113 ARG A C 1
ATOM 887 O O . ARG A 1 113 ? 16.829 3.273 -7.837 1.00 98.31 113 ARG A O 1
ATOM 894 N N . GLY A 1 114 ? 17.381 3.533 -9.998 1.00 98.56 114 GLY A N 1
ATOM 895 C CA . GLY A 1 114 ? 16.130 3.030 -10.556 1.00 98.56 114 GLY A CA 1
ATOM 896 C C . GLY A 1 114 ? 15.865 1.587 -10.161 1.00 98.56 114 GLY A C 1
ATOM 897 O O . GLY A 1 114 ? 14.757 1.271 -9.745 1.00 98.56 114 GLY A O 1
ATOM 898 N N . ARG A 1 115 ? 16.891 0.730 -10.197 1.00 98.62 115 ARG A N 1
ATOM 899 C CA . ARG A 1 115 ? 16.768 -0.656 -9.719 1.00 98.62 115 ARG A CA 1
ATOM 900 C C . ARG A 1 115 ? 16.443 -0.724 -8.226 1.00 98.62 115 ARG A C 1
ATOM 902 O O . ARG A 1 115 ? 15.534 -1.440 -7.841 1.00 98.62 115 ARG A O 1
ATOM 909 N N . ALA A 1 116 ? 17.102 0.088 -7.396 1.00 98.44 116 ALA A N 1
ATOM 910 C CA . ALA A 1 116 ? 16.771 0.164 -5.969 1.00 98.44 116 ALA A CA 1
ATOM 911 C C . ALA A 1 116 ? 15.342 0.690 -5.713 1.00 98.44 116 ALA A C 1
ATOM 913 O O . ALA A 1 116 ? 14.689 0.265 -4.766 1.00 98.44 116 ALA A O 1
ATOM 914 N N . GLN A 1 117 ? 14.844 1.603 -6.555 1.00 98.69 117 GLN A N 1
ATOM 915 C CA . GLN A 1 117 ? 13.451 2.055 -6.501 1.00 98.69 117 GLN A CA 1
ATOM 916 C C . GLN A 1 117 ? 12.475 0.938 -6.874 1.00 98.69 117 GLN A C 1
ATOM 918 O O . GLN A 1 117 ? 11.454 0.814 -6.211 1.00 98.69 117 GLN A O 1
ATOM 923 N N . ALA A 1 118 ? 12.783 0.139 -7.899 1.00 98.62 118 ALA A N 1
ATOM 924 C CA . ALA A 1 118 ? 11.958 -0.992 -8.317 1.00 98.62 118 ALA A CA 1
ATOM 925 C C . ALA A 1 118 ? 11.784 -2.011 -7.177 1.00 98.62 118 ALA A C 1
ATOM 927 O O . ALA A 1 118 ? 10.660 -2.375 -6.851 1.00 98.62 118 ALA A O 1
ATOM 928 N N . GLU A 1 119 ? 12.873 -2.363 -6.488 1.00 98.56 119 GLU A N 1
ATOM 929 C CA . GLU A 1 119 ? 12.823 -3.233 -5.302 1.00 98.56 119 GLU A CA 1
ATOM 930 C C . GLU A 1 119 ? 12.000 -2.614 -4.162 1.00 98.56 119 GLU A C 1
ATOM 932 O O . GLU A 1 119 ? 11.136 -3.254 -3.567 1.00 98.56 119 GLU A O 1
ATOM 937 N N . ALA A 1 120 ? 12.210 -1.324 -3.878 1.00 98.31 120 ALA A N 1
ATOM 938 C CA . ALA A 1 120 ? 11.486 -0.627 -2.816 1.00 98.31 120 ALA A CA 1
ATOM 939 C C . ALA A 1 120 ? 9.980 -0.465 -3.102 1.00 98.31 120 ALA A C 1
ATOM 941 O O . ALA A 1 120 ? 9.196 -0.273 -2.170 1.00 98.31 120 ALA A O 1
ATOM 942 N N . LEU A 1 121 ? 9.564 -0.533 -4.371 1.00 98.31 121 LEU A N 1
ATOM 943 C CA . LEU A 1 121 ? 8.157 -0.466 -4.759 1.00 98.31 121 LEU A CA 1
ATOM 944 C C . LEU A 1 121 ? 7.397 -1.750 -4.425 1.00 98.31 121 LEU A C 1
ATOM 946 O O . LEU A 1 121 ? 6.197 -1.660 -4.184 1.00 98.31 121 LEU A O 1
ATOM 950 N N . VAL A 1 122 ? 8.055 -2.912 -4.364 1.00 98.50 122 VAL A N 1
ATOM 951 C CA . VAL A 1 122 ? 7.391 -4.205 -4.123 1.00 98.50 122 VAL A CA 1
ATOM 952 C C . VAL A 1 122 ? 6.507 -4.178 -2.867 1.00 98.50 122 VAL A C 1
ATOM 954 O O . VAL A 1 122 ? 5.288 -4.311 -3.010 1.00 98.50 122 VAL A O 1
ATOM 957 N N . PRO A 1 123 ? 7.028 -3.902 -1.652 1.00 97.75 123 PRO A N 1
ATOM 958 C CA . PRO A 1 123 ? 6.184 -3.859 -0.457 1.00 97.75 123 PRO A CA 1
ATOM 959 C C . PRO A 1 123 ? 5.137 -2.739 -0.517 1.00 97.75 123 PRO A C 1
ATOM 961 O O . PRO A 1 123 ? 4.048 -2.880 0.038 1.00 97.75 123 PRO A O 1
ATOM 964 N N . GLN A 1 124 ? 5.431 -1.633 -1.208 1.00 97.62 124 GLN A N 1
ATOM 965 C CA . GLN A 1 124 ? 4.491 -0.525 -1.348 1.00 97.62 124 GLN A CA 1
ATOM 966 C C . GLN A 1 124 ? 3.287 -0.904 -2.216 1.00 97.62 124 GLN A C 1
ATOM 968 O O . GLN A 1 124 ? 2.171 -0.526 -1.879 1.00 97.62 124 GLN A O 1
ATOM 973 N N . LEU A 1 125 ? 3.491 -1.629 -3.316 1.00 98.19 125 LEU A N 1
ATOM 974 C CA . LEU A 1 125 ? 2.426 -2.032 -4.238 1.00 98.19 125 LEU A CA 1
ATOM 975 C C . LEU A 1 125 ? 1.633 -3.223 -3.685 1.00 98.19 125 LEU A C 1
ATOM 977 O O . LEU A 1 125 ? 0.403 -3.223 -3.761 1.00 98.19 125 LEU A O 1
ATOM 981 N N . LEU A 1 126 ? 2.308 -4.173 -3.031 1.00 97.62 126 LEU A N 1
ATOM 982 C CA . LEU A 1 126 ? 1.652 -5.272 -2.317 1.00 97.62 126 LEU A CA 1
ATOM 983 C C . LEU A 1 126 ? 0.759 -4.781 -1.175 1.00 97.62 126 LEU A C 1
ATOM 985 O O . LEU A 1 126 ? -0.297 -5.362 -0.944 1.00 97.62 126 LEU A O 1
ATOM 989 N N . ALA A 1 127 ? 1.108 -3.674 -0.510 1.00 97.56 127 ALA A N 1
ATOM 990 C CA . ALA A 1 127 ? 0.251 -3.080 0.517 1.00 97.56 127 ALA A CA 1
ATOM 991 C C . ALA A 1 127 ? -1.136 -2.668 -0.016 1.00 97.56 127 ALA A C 1
ATOM 993 O O . ALA A 1 127 ? -2.084 -2.596 0.762 1.00 97.56 127 ALA A O 1
ATOM 994 N N . PHE A 1 128 ? -1.282 -2.419 -1.322 1.00 97.94 128 PHE A N 1
ATOM 995 C CA . PHE A 1 128 ? -2.568 -2.134 -1.975 1.00 97.94 128 PHE A CA 1
ATOM 996 C C . PHE A 1 128 ? -3.206 -3.371 -2.629 1.00 97.94 128 PHE A C 1
ATOM 998 O O . PHE A 1 128 ? -4.237 -3.242 -3.287 1.00 97.94 128 PHE A O 1
ATOM 1005 N N . GLY A 1 129 ? -2.619 -4.557 -2.448 1.00 96.94 129 GLY A N 1
ATOM 1006 C CA . GLY A 1 129 ? -3.117 -5.810 -3.008 1.00 96.94 129 GLY A CA 1
ATOM 1007 C C . GLY A 1 129 ? -2.925 -5.929 -4.520 1.00 96.94 129 GLY A C 1
ATOM 1008 O O . GLY A 1 129 ? -3.839 -6.382 -5.198 1.00 96.94 129 GLY A O 1
ATOM 1009 N N . ALA A 1 130 ? -1.782 -5.487 -5.057 1.00 97.69 130 ALA A N 1
ATOM 1010 C CA . ALA A 1 130 ? -1.455 -5.679 -6.471 1.00 97.69 130 ALA A CA 1
ATOM 1011 C C . ALA A 1 130 ? -1.462 -7.173 -6.854 1.00 97.69 130 ALA A C 1
ATOM 1013 O O . ALA A 1 130 ? -0.880 -7.988 -6.141 1.00 97.69 130 ALA A O 1
ATOM 1014 N N . THR A 1 131 ? -2.096 -7.507 -7.980 1.00 97.56 131 THR A N 1
ATOM 1015 C CA . THR A 1 131 ? -2.245 -8.884 -8.492 1.00 97.56 131 THR A CA 1
ATOM 1016 C C . THR A 1 131 ? -1.747 -9.035 -9.924 1.00 97.56 131 THR A C 1
ATOM 1018 O O . THR A 1 131 ? -1.080 -10.011 -10.245 1.00 97.56 131 THR A O 1
ATOM 1021 N N . ASP A 1 132 ? -2.036 -8.048 -10.769 1.00 97.88 132 ASP A N 1
ATOM 1022 C CA . ASP A 1 132 ? -1.727 -8.057 -12.196 1.00 97.88 132 ASP A CA 1
ATOM 1023 C C . ASP A 1 132 ? -0.757 -6.926 -12.540 1.00 97.88 132 ASP A C 1
ATOM 1025 O O . ASP A 1 132 ? -0.837 -5.821 -11.990 1.00 97.88 132 ASP A O 1
ATOM 1029 N N . VAL A 1 133 ? 0.163 -7.191 -13.469 1.00 98.44 133 VAL A N 1
ATOM 1030 C CA . VAL A 1 133 ? 1.259 -6.277 -13.795 1.00 98.44 133 VAL A CA 1
ATOM 1031 C C . VAL A 1 133 ? 1.250 -5.941 -15.281 1.00 98.44 133 VAL A C 1
ATOM 1033 O O . VAL A 1 133 ? 1.305 -6.826 -16.128 1.00 98.44 133 VAL A O 1
ATOM 1036 N N . TYR A 1 134 ? 1.230 -4.643 -15.582 1.00 98.56 134 TYR A N 1
ATOM 1037 C CA . TYR A 1 134 ? 1.264 -4.103 -16.940 1.00 98.56 134 TYR A CA 1
ATOM 1038 C C . TYR A 1 134 ? 2.396 -3.086 -17.073 1.00 98.56 134 TYR A C 1
ATOM 1040 O O . TYR A 1 134 ? 2.666 -2.328 -16.134 1.00 98.56 134 TYR A O 1
ATOM 1048 N N . ALA A 1 135 ? 3.030 -3.018 -18.242 1.00 98.19 135 ALA A N 1
ATOM 1049 C CA . ALA A 1 135 ? 4.048 -2.018 -18.536 1.00 98.19 135 ALA A CA 1
ATOM 1050 C C . ALA A 1 135 ? 3.902 -1.439 -19.949 1.00 98.19 135 ALA A C 1
ATOM 1052 O O . ALA A 1 135 ? 3.465 -2.087 -20.890 1.00 98.19 135 ALA A O 1
ATOM 1053 N N . ALA A 1 136 ? 4.302 -0.177 -20.116 1.00 97.38 136 ALA A N 1
ATOM 1054 C CA . ALA A 1 136 ? 4.469 0.386 -21.453 1.00 97.38 136 ALA A CA 1
ATOM 1055 C C . ALA A 1 136 ? 5.678 -0.254 -22.161 1.00 97.38 136 ALA A C 1
ATOM 1057 O O . ALA A 1 136 ? 6.663 -0.572 -21.494 1.00 97.38 136 ALA A O 1
ATOM 1058 N N . ASP A 1 137 ? 5.644 -0.309 -23.499 1.00 95.94 137 ASP A N 1
ATOM 1059 C CA . ASP A 1 137 ? 6.678 -0.890 -24.379 1.00 95.94 137 ASP A CA 1
ATOM 1060 C C . ASP A 1 137 ? 8.013 -0.104 -24.368 1.00 95.94 137 ASP A C 1
ATOM 1062 O O . ASP A 1 137 ? 8.391 0.629 -25.294 1.00 95.94 137 ASP A O 1
ATOM 1066 N N . ARG A 1 138 ? 8.698 -0.160 -23.222 1.00 97.19 138 ARG A N 1
ATOM 1067 C CA . ARG A 1 138 ? 9.988 0.461 -22.905 1.00 97.19 138 ARG A CA 1
ATOM 1068 C C . ARG A 1 138 ? 10.689 -0.385 -21.844 1.00 97.19 138 ARG A C 1
ATOM 1070 O O . ARG A 1 138 ? 10.115 -0.637 -20.786 1.00 97.19 138 ARG A O 1
ATOM 1077 N N . VAL A 1 139 ? 11.970 -0.702 -22.047 1.00 97.81 139 VAL A N 1
ATOM 1078 C CA . VAL A 1 139 ? 12.755 -1.558 -21.131 1.00 97.81 139 VAL A CA 1
ATOM 1079 C C . VAL A 1 139 ? 12.728 -1.046 -19.687 1.00 97.81 139 VAL A C 1
ATOM 1081 O O . VAL A 1 139 ? 12.442 -1.805 -18.771 1.00 97.81 139 VAL A O 1
ATOM 1084 N N . ARG A 1 140 ? 12.929 0.259 -19.462 1.00 98.06 140 ARG A N 1
ATOM 1085 C CA . ARG A 1 140 ? 12.848 0.866 -18.117 1.00 98.06 140 ARG A CA 1
ATOM 1086 C C . ARG A 1 140 ? 11.495 0.692 -17.415 1.00 98.06 140 ARG A C 1
ATOM 1088 O O . ARG A 1 140 ? 11.460 0.686 -16.187 1.00 98.06 140 ARG A O 1
ATOM 1095 N N . CYS A 1 141 ? 10.393 0.605 -18.163 1.00 98.44 141 CYS A N 1
ATOM 1096 C CA . CYS A 1 141 ? 9.063 0.397 -17.592 1.00 98.44 141 CYS A CA 1
ATOM 1097 C C . CYS A 1 141 ? 8.917 -1.053 -17.123 1.00 98.44 141 CYS A C 1
ATOM 1099 O O . CYS A 1 141 ? 8.576 -1.257 -15.962 1.00 98.44 141 CYS A O 1
ATOM 1101 N N . HIS A 1 142 ? 9.283 -2.024 -17.968 1.00 98.50 142 HIS A N 1
ATOM 1102 C CA . HIS A 1 142 ? 9.334 -3.440 -17.585 1.00 98.50 142 HIS A CA 1
ATOM 1103 C C . HIS A 1 142 ? 10.256 -3.659 -16.381 1.00 98.50 142 HIS A C 1
ATOM 1105 O O . HIS A 1 142 ? 9.804 -4.158 -15.359 1.00 98.50 142 HIS A O 1
ATOM 1111 N N . GLN A 1 143 ? 11.487 -3.143 -16.421 1.00 98.62 143 GLN A N 1
ATOM 1112 C CA . GLN A 1 143 ? 12.453 -3.262 -15.321 1.00 98.62 143 GLN A CA 1
ATOM 1113 C C . GLN A 1 143 ? 11.994 -2.640 -13.999 1.00 98.62 143 GLN A C 1
ATOM 1115 O O . GLN A 1 143 ? 12.465 -3.034 -12.938 1.00 98.62 143 GLN A O 1
ATOM 1120 N N . THR A 1 144 ? 11.092 -1.653 -14.034 1.00 98.75 144 THR A N 1
ATOM 1121 C CA . THR A 1 144 ? 10.530 -1.094 -12.792 1.00 98.75 144 THR A CA 1
ATOM 1122 C C . THR A 1 144 ? 9.558 -2.074 -12.138 1.00 98.75 144 THR A C 1
ATOM 1124 O O . THR A 1 144 ? 9.431 -2.080 -10.918 1.00 98.75 144 THR A O 1
ATOM 1127 N N . MET A 1 145 ? 8.883 -2.889 -12.947 1.00 98.62 145 MET A N 1
ATOM 1128 C CA . MET A 1 145 ? 7.848 -3.819 -12.510 1.00 98.62 145 MET A CA 1
ATOM 1129 C C . MET A 1 145 ? 8.340 -5.265 -12.365 1.00 98.62 145 MET A C 1
ATOM 1131 O O . MET A 1 145 ? 7.669 -6.052 -11.706 1.00 98.62 145 MET A O 1
ATOM 1135 N N . GLU A 1 146 ? 9.506 -5.605 -12.925 1.00 98.50 146 GLU A N 1
ATOM 1136 C CA . GLU A 1 146 ? 10.147 -6.926 -12.834 1.00 98.50 146 GLU A CA 1
ATOM 1137 C C . GLU A 1 146 ? 10.200 -7.482 -11.398 1.00 98.50 146 GLU A C 1
ATOM 1139 O O . GLU A 1 146 ? 9.751 -8.615 -11.217 1.00 98.50 146 GLU A O 1
ATOM 1144 N N . PRO A 1 147 ? 10.636 -6.726 -10.365 1.00 98.69 147 PRO A N 1
ATOM 1145 C CA . PRO A 1 147 ? 10.650 -7.246 -8.996 1.00 98.69 147 PRO A CA 1
ATOM 1146 C C . PRO A 1 147 ? 9.258 -7.606 -8.466 1.00 98.69 147 PRO A C 1
ATOM 1148 O O . PRO A 1 147 ? 9.085 -8.649 -7.842 1.00 98.69 147 PRO A O 1
ATOM 1151 N N . LEU A 1 148 ? 8.240 -6.784 -8.757 1.00 98.62 148 LEU A N 1
ATOM 1152 C CA . LEU A 1 148 ? 6.867 -7.080 -8.338 1.00 98.62 148 LEU A CA 1
ATOM 1153 C C . LEU A 1 148 ? 6.317 -8.306 -9.074 1.00 98.62 148 LEU A C 1
ATOM 1155 O O . LEU A 1 148 ? 5.676 -9.150 -8.458 1.00 98.62 148 LEU A O 1
ATOM 1159 N N . ALA A 1 149 ? 6.556 -8.400 -10.382 1.00 98.44 149 ALA A N 1
ATOM 1160 C CA . ALA A 1 149 ? 6.100 -9.526 -11.189 1.00 98.44 149 ALA A CA 1
ATOM 1161 C C . ALA A 1 149 ? 6.728 -10.848 -10.720 1.00 98.44 149 ALA A C 1
ATOM 1163 O O . ALA A 1 149 ? 6.033 -11.858 -10.636 1.00 98.44 149 ALA A O 1
ATOM 1164 N N . ALA A 1 150 ? 8.014 -10.824 -10.352 1.00 98.38 150 ALA A N 1
ATOM 1165 C CA . ALA A 1 150 ? 8.706 -11.969 -9.771 1.00 98.38 150 ALA A CA 1
ATOM 1166 C C . ALA A 1 150 ? 8.115 -12.371 -8.409 1.00 98.38 150 ALA A C 1
ATOM 1168 O O . ALA A 1 150 ? 7.822 -13.546 -8.207 1.00 98.38 150 ALA A O 1
ATOM 1169 N N . GLU A 1 151 ? 7.883 -11.408 -7.510 1.00 98.25 151 GLU A N 1
ATOM 1170 C CA . GLU A 1 151 ? 7.286 -11.653 -6.186 1.00 98.25 151 GLU A CA 1
ATOM 1171 C C . GLU A 1 151 ? 5.864 -12.233 -6.283 1.00 98.25 151 GLU A C 1
ATOM 1173 O O . GLU A 1 151 ? 5.495 -13.132 -5.532 1.00 98.25 151 GLU A O 1
ATOM 1178 N N . LEU A 1 152 ? 5.070 -11.756 -7.243 1.00 97.69 152 LEU A N 1
ATOM 1179 C CA . LEU A 1 152 ? 3.719 -12.258 -7.510 1.00 97.69 152 LEU A CA 1
ATOM 1180 C C . LEU A 1 152 ? 3.701 -13.548 -8.345 1.00 97.69 152 LEU A C 1
ATOM 1182 O O . LEU A 1 152 ? 2.648 -14.174 -8.468 1.00 97.69 152 LEU A O 1
ATOM 1186 N N . ASN A 1 153 ? 4.839 -13.946 -8.922 1.00 98.00 153 ASN A N 1
ATOM 1187 C CA . ASN A 1 153 ? 4.953 -15.025 -9.902 1.00 98.00 153 ASN A CA 1
ATOM 1188 C C . ASN A 1 153 ? 3.975 -14.864 -11.090 1.00 98.00 153 ASN A C 1
ATOM 1190 O O . ASN A 1 153 ? 3.264 -15.797 -11.470 1.00 98.00 153 ASN A O 1
ATOM 1194 N N . VAL A 1 154 ? 3.938 -13.663 -11.673 1.00 98.12 154 VAL A N 1
ATOM 1195 C CA . VAL A 1 154 ? 3.094 -13.308 -12.827 1.00 98.12 154 VAL A CA 1
ATOM 1196 C C . VAL A 1 154 ? 3.926 -12.749 -13.979 1.00 98.12 154 VAL A C 1
ATOM 1198 O O . VAL A 1 154 ? 5.060 -12.304 -13.807 1.00 98.12 154 VAL A O 1
ATOM 1201 N N . THR A 1 155 ? 3.355 -12.749 -15.181 1.00 97.69 155 THR A N 1
ATOM 1202 C CA . THR A 1 155 ? 3.950 -12.077 -16.341 1.00 97.69 155 THR A CA 1
ATOM 1203 C C . THR A 1 155 ? 3.639 -10.583 -16.343 1.00 97.69 155 THR A C 1
ATOM 1205 O O . THR A 1 155 ? 2.604 -10.156 -15.839 1.00 97.69 155 THR A O 1
ATOM 1208 N N . ILE A 1 156 ? 4.517 -9.792 -16.963 1.00 97.75 156 ILE A N 1
ATOM 1209 C CA . ILE A 1 156 ? 4.242 -8.384 -17.270 1.00 97.75 156 ILE A CA 1
ATOM 1210 C C . ILE A 1 156 ? 3.567 -8.319 -18.639 1.00 97.75 156 ILE A C 1
ATOM 1212 O O . ILE A 1 156 ? 4.150 -8.785 -19.621 1.00 97.75 156 ILE A O 1
ATOM 1216 N N . HIS A 1 157 ? 2.369 -7.743 -18.683 1.00 93.12 157 HIS A N 1
ATOM 1217 C CA . HIS A 1 157 ? 1.576 -7.542 -19.896 1.00 93.12 157 HIS A CA 1
ATOM 1218 C C . HIS A 1 157 ? 1.845 -6.194 -20.571 1.00 93.12 157 HIS A C 1
ATOM 1220 O O . HIS A 1 157 ? 2.138 -5.203 -19.857 1.00 93.12 157 HIS A O 1
#

InterPro domains:
  IPR013078 Histidine phosphatase superfamily, clade-1 [PF00300] (88-156)
  IPR013078 Histidine phosphatase superfamily, clade-1 [cd07067] (86-153)
  IPR015797 NUDIX hydrolase-like domain superfamily [SSF55811] (2-80)
  IPR029033 Histidine phosphatase superfamily [G3DSA:3.40.50.1240] (90-157)
  IPR029033 Histidine phosphatase superfamily [SSF53254] (86-156)